Protein AF-A0A955BQ05-F1 (afdb_monomer)

Radius of gyration: 22.25 Å; Cα contacts (8 Å, |Δi|>4): 96; chains: 1; bounding box: 44×28×65 Å

Structure (mmCIF, N/CA/C/O backbone):
data_AF-A0A955BQ05-F1
#
_entry.id   AF-A0A955BQ05-F1
#
loop_
_atom_site.group_PDB
_atom_site.id
_atom_site.type_symbol
_atom_site.label_atom_id
_atom_site.label_alt_id
_atom_site.label_comp_id
_atom_site.label_asym_id
_atom_site.label_entity_id
_atom_site.label_seq_id
_atom_site.pdbx_PDB_ins_code
_atom_site.Cartn_x
_atom_site.Cartn_y
_atom_site.Cartn_z
_atom_sit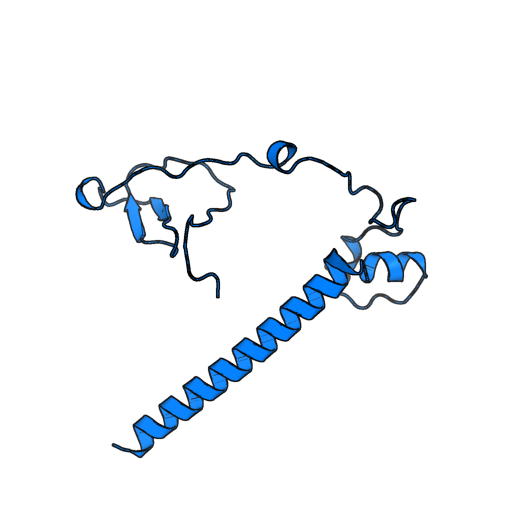e.occupancy
_atom_site.B_iso_or_equiv
_atom_site.auth_seq_id
_atom_site.auth_comp_id
_atom_site.auth_asym_id
_atom_site.auth_atom_id
_atom_site.pdbx_PDB_model_num
ATOM 1 N N . MET A 1 1 ? 16.330 -5.902 41.398 1.00 57.62 1 MET A N 1
ATOM 2 C CA . MET A 1 1 ? 15.269 -5.180 40.656 1.00 57.62 1 MET A CA 1
ATOM 3 C C . MET A 1 1 ? 15.809 -4.398 39.451 1.00 57.62 1 MET A C 1
ATOM 5 O O . MET A 1 1 ? 15.081 -4.245 38.486 1.00 57.62 1 MET A O 1
ATOM 9 N N . THR A 1 2 ? 17.082 -3.979 39.447 1.00 71.00 2 THR A N 1
ATOM 10 C CA . THR A 1 2 ? 17.752 -3.256 38.342 1.00 71.00 2 THR A CA 1
ATOM 11 C C . THR A 1 2 ? 17.999 -4.090 37.077 1.00 71.00 2 THR A C 1
ATOM 13 O O . THR A 1 2 ? 17.751 -3.598 35.986 1.00 71.00 2 THR A O 1
ATOM 16 N N . ALA A 1 3 ? 18.393 -5.363 37.206 1.00 74.19 3 ALA A N 1
ATOM 17 C CA . ALA A 1 3 ? 18.649 -6.245 36.054 1.00 74.19 3 ALA A CA 1
ATOM 18 C C . ALA A 1 3 ? 17.390 -6.593 35.228 1.00 74.19 3 ALA A C 1
ATOM 20 O O . ALA A 1 3 ? 17.478 -6.879 34.038 1.00 74.19 3 ALA A O 1
ATOM 21 N N . LEU A 1 4 ? 16.210 -6.569 35.861 1.00 76.12 4 LEU A N 1
ATOM 22 C CA . LEU A 1 4 ? 14.940 -6.807 35.170 1.00 76.12 4 LEU A CA 1
ATOM 23 C C . LEU A 1 4 ? 14.539 -5.597 34.315 1.00 76.12 4 LEU A C 1
ATOM 25 O O . LEU A 1 4 ? 14.038 -5.772 33.212 1.00 76.12 4 LEU A O 1
ATOM 29 N N . LEU A 1 5 ? 14.776 -4.383 34.819 1.00 79.50 5 LEU A N 1
ATOM 30 C CA . LEU A 1 5 ? 14.478 -3.145 34.098 1.00 79.50 5 LEU A CA 1
ATOM 31 C C . LEU A 1 5 ? 15.441 -2.945 32.919 1.00 79.50 5 LEU A C 1
ATOM 33 O O . LEU A 1 5 ? 14.978 -2.673 31.819 1.00 79.50 5 LEU A O 1
ATOM 37 N N . SER A 1 6 ? 16.741 -3.211 33.102 1.00 86.56 6 SER A N 1
ATOM 38 C CA . SER A 1 6 ? 17.715 -3.112 32.003 1.00 86.56 6 SER A CA 1
ATOM 39 C C . SER A 1 6 ? 17.416 -4.087 30.860 1.00 86.56 6 SER A C 1
ATOM 41 O O . SER A 1 6 ? 17.473 -3.707 29.698 1.00 86.56 6 SER A O 1
ATOM 43 N N . GLY A 1 7 ? 17.015 -5.327 31.173 1.00 90.81 7 GLY A N 1
ATOM 44 C CA . GLY A 1 7 ? 16.643 -6.301 30.142 1.00 90.81 7 GLY A CA 1
ATOM 45 C C . GLY A 1 7 ? 15.379 -5.924 29.354 1.00 90.81 7 GLY A C 1
ATOM 46 O O . GLY A 1 7 ? 15.221 -6.343 28.206 1.00 90.81 7 GLY A O 1
ATOM 47 N N . LEU A 1 8 ? 14.473 -5.133 29.940 1.00 93.44 8 LEU A N 1
ATOM 48 C CA . LEU A 1 8 ? 13.311 -4.596 29.226 1.00 93.44 8 LEU A CA 1
ATOM 49 C C . LEU A 1 8 ? 13.707 -3.442 28.301 1.00 93.44 8 LEU A C 1
ATOM 51 O O . LEU A 1 8 ? 13.245 -3.418 27.160 1.00 93.44 8 LEU A O 1
ATOM 55 N N . ASP A 1 9 ? 14.585 -2.545 28.752 1.00 92.00 9 ASP A N 1
ATOM 56 C CA . ASP A 1 9 ? 15.102 -1.442 27.935 1.00 92.00 9 ASP A CA 1
ATOM 57 C C . ASP A 1 9 ? 15.862 -1.960 26.703 1.00 92.00 9 ASP A C 1
ATOM 59 O O . ASP A 1 9 ? 15.600 -1.514 25.584 1.00 92.00 9 ASP A O 1
ATOM 63 N N . ASP A 1 10 ? 16.702 -2.988 26.874 1.00 92.75 10 ASP A N 1
ATOM 64 C CA . ASP A 1 10 ? 17.417 -3.644 25.771 1.00 92.75 10 ASP A CA 1
ATOM 65 C C . ASP A 1 10 ? 16.451 -4.215 24.721 1.00 92.75 10 ASP A C 1
ATOM 67 O O . ASP A 1 10 ? 16.668 -4.096 23.511 1.00 92.75 10 ASP A O 1
ATOM 71 N N . LYS A 1 11 ? 15.342 -4.817 25.167 1.00 94.31 11 LYS A N 1
ATOM 72 C CA . LYS A 1 11 ? 14.323 -5.372 24.268 1.00 94.31 11 LYS A CA 1
ATOM 73 C C . LYS A 1 11 ? 13.520 -4.282 23.557 1.00 94.31 11 LYS A C 1
ATOM 75 O O . LYS A 1 11 ? 13.154 -4.469 22.396 1.00 94.31 11 LYS A O 1
ATOM 80 N N . ILE A 1 12 ? 13.237 -3.161 24.221 1.00 94.81 12 ILE A N 1
ATOM 81 C CA . ILE A 1 12 ? 12.585 -2.001 23.595 1.00 94.81 12 ILE A CA 1
ATOM 82 C C . ILE A 1 12 ? 13.471 -1.455 22.478 1.00 94.81 12 ILE A C 1
ATOM 84 O O . ILE A 1 12 ? 12.989 -1.247 21.365 1.00 94.81 12 ILE A O 1
ATOM 88 N N . GLU A 1 13 ? 14.758 -1.273 22.754 1.00 95.50 13 GLU A N 1
ATOM 89 C CA . GLU A 1 13 ? 15.725 -0.775 21.781 1.00 95.50 13 GLU A CA 1
ATOM 90 C C . GLU A 1 13 ? 15.888 -1.738 20.597 1.00 95.50 13 GLU A C 1
ATOM 92 O O . GLU A 1 13 ? 15.841 -1.322 19.439 1.00 95.50 13 GLU A O 1
ATOM 97 N N . LEU A 1 14 ? 15.978 -3.045 20.864 1.00 95.38 14 LEU A N 1
ATOM 98 C CA . LEU A 1 14 ? 16.016 -4.062 19.813 1.00 95.38 14 LEU A CA 1
ATOM 99 C C . LEU A 1 14 ? 14.770 -4.009 18.917 1.00 95.38 14 LEU A C 1
ATOM 101 O O . LEU A 1 14 ? 14.886 -4.047 17.692 1.00 95.38 14 LEU A O 1
ATOM 105 N N . ASN A 1 15 ? 13.582 -3.889 19.513 1.00 95.81 15 ASN A N 1
ATOM 106 C CA . ASN A 1 15 ? 12.333 -3.791 18.760 1.00 95.81 15 ASN A CA 1
ATOM 107 C C . ASN A 1 15 ? 12.258 -2.508 17.923 1.00 95.81 15 ASN A C 1
ATOM 109 O O . ASN A 1 15 ? 11.744 -2.547 16.808 1.00 95.81 15 ASN A O 1
ATOM 113 N N . ARG A 1 16 ? 12.786 -1.383 18.420 1.00 95.44 16 ARG A N 1
ATOM 114 C CA . ARG A 1 16 ? 12.860 -0.131 17.650 1.00 95.44 16 ARG A CA 1
ATOM 115 C C . ARG A 1 16 ? 13.742 -0.285 16.416 1.00 95.44 16 ARG A C 1
ATOM 117 O O . ARG A 1 16 ? 13.274 -0.009 15.318 1.00 95.44 16 ARG A O 1
ATOM 124 N N . ARG A 1 17 ? 14.947 -0.840 16.566 1.00 96.12 17 ARG A N 1
ATOM 125 C CA . ARG A 1 17 ? 15.857 -1.112 15.434 1.00 96.12 17 ARG A CA 1
ATOM 126 C C . ARG A 1 17 ? 15.256 -2.070 14.412 1.00 96.12 17 ARG A C 1
ATOM 128 O O . ARG A 1 17 ? 15.420 -1.891 13.206 1.00 96.12 17 ARG A O 1
ATOM 135 N N . MET A 1 18 ? 14.552 -3.095 14.890 1.00 96.00 18 MET A N 1
ATOM 136 C CA . MET A 1 18 ? 13.831 -4.017 14.017 1.00 96.00 18 MET A CA 1
ATOM 137 C C . MET A 1 18 ? 12.746 -3.281 13.223 1.00 96.00 18 MET A C 1
ATOM 139 O O . MET A 1 18 ? 12.676 -3.450 12.008 1.00 96.00 18 MET A O 1
ATOM 143 N N . ASN A 1 19 ? 11.953 -2.426 13.873 1.00 96.00 19 ASN A N 1
ATOM 144 C CA . ASN A 1 19 ? 10.936 -1.621 13.196 1.00 96.00 19 ASN A CA 1
ATOM 145 C C . ASN A 1 19 ? 11.549 -0.670 12.158 1.00 96.00 19 ASN A C 1
ATOM 147 O O . ASN A 1 19 ? 11.063 -0.628 11.032 1.00 96.00 19 ASN A O 1
AT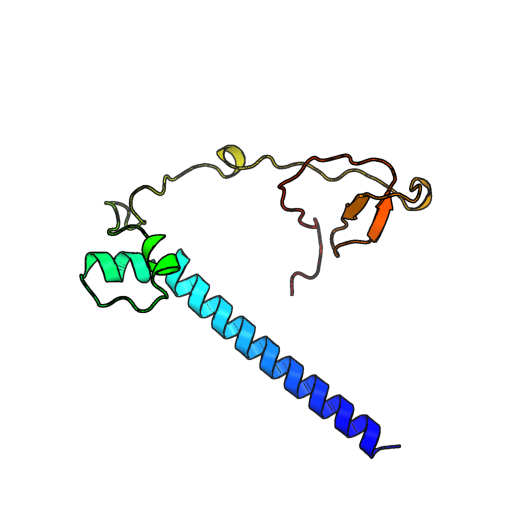OM 151 N N . GLU A 1 20 ? 12.642 0.022 12.486 1.00 96.88 20 GLU A N 1
ATOM 152 C CA . GLU A 1 20 ? 13.363 0.898 11.547 1.00 96.88 20 GLU A CA 1
ATOM 153 C C . GLU A 1 20 ? 13.852 0.131 10.312 1.00 96.88 20 GLU A C 1
ATOM 155 O O . GLU A 1 20 ? 13.707 0.592 9.177 1.00 96.88 20 GLU A O 1
ATOM 160 N N . THR A 1 21 ? 14.385 -1.074 10.522 1.00 97.06 21 THR A N 1
ATOM 161 C CA . THR A 1 21 ? 14.852 -1.944 9.435 1.00 97.06 21 THR A CA 1
ATOM 162 C C . THR A 1 21 ? 13.690 -2.381 8.544 1.00 97.06 21 THR A C 1
ATOM 164 O O . THR A 1 21 ? 13.781 -2.289 7.320 1.00 97.06 21 THR A O 1
ATOM 167 N N . LEU A 1 22 ? 12.574 -2.812 9.138 1.00 97.56 22 LEU A N 1
ATOM 168 C CA . LEU A 1 22 ? 11.377 -3.220 8.398 1.00 97.56 22 LEU A CA 1
ATOM 169 C C . LEU A 1 22 ? 10.785 -2.061 7.595 1.00 97.56 22 LEU A C 1
ATOM 171 O O . LEU A 1 22 ? 10.397 -2.238 6.441 1.00 97.56 22 LEU A O 1
ATOM 175 N N . GLU A 1 23 ? 10.755 -0.866 8.173 1.00 97.06 23 GLU A N 1
ATOM 176 C CA . GLU A 1 23 ? 10.261 0.330 7.505 1.00 97.06 23 GLU A CA 1
ATOM 177 C C . GLU A 1 23 ? 11.177 0.742 6.339 1.00 97.06 23 GLU A C 1
ATOM 179 O O . GLU A 1 23 ? 10.702 1.099 5.259 1.00 97.06 23 GLU A O 1
ATOM 184 N N . ALA A 1 24 ? 12.500 0.635 6.509 1.00 97.44 24 ALA A N 1
ATOM 185 C CA . ALA A 1 24 ? 13.463 0.853 5.431 1.00 97.44 24 ALA A CA 1
ATOM 186 C C . ALA A 1 24 ? 13.282 -0.153 4.282 1.00 97.44 24 ALA A C 1
ATOM 188 O O . ALA A 1 24 ? 13.263 0.247 3.116 1.00 97.44 24 ALA A O 1
ATOM 189 N N . MET A 1 25 ? 13.081 -1.436 4.596 1.00 97.69 25 MET A N 1
ATOM 190 C CA . MET A 1 25 ? 12.795 -2.470 3.597 1.00 97.69 25 MET A CA 1
ATOM 191 C C . MET A 1 25 ? 11.479 -2.199 2.859 1.00 97.69 25 MET A C 1
ATOM 193 O O . MET A 1 25 ? 11.445 -2.259 1.631 1.00 97.69 25 MET A O 1
ATOM 197 N N . ALA A 1 26 ? 10.409 -1.850 3.580 1.00 96.69 26 ALA A N 1
ATOM 198 C CA . ALA A 1 26 ? 9.113 -1.531 2.987 1.00 96.69 26 ALA A CA 1
ATOM 199 C C . ALA A 1 26 ? 9.198 -0.324 2.040 1.00 96.69 26 ALA A C 1
ATOM 201 O O . ALA A 1 26 ? 8.679 -0.379 0.925 1.00 96.69 26 ALA A O 1
ATOM 202 N N . ARG A 1 27 ? 9.913 0.737 2.440 1.00 97.50 27 ARG A N 1
ATOM 203 C CA . ARG A 1 27 ? 10.178 1.903 1.583 1.00 97.50 27 ARG A CA 1
ATOM 204 C C . ARG A 1 27 ? 10.947 1.534 0.320 1.00 97.50 27 ARG A C 1
ATOM 206 O O . ARG A 1 27 ? 10.581 1.996 -0.757 1.00 97.50 27 ARG A O 1
ATOM 213 N N . ALA A 1 28 ? 11.989 0.711 0.440 1.00 97.81 28 ALA A N 1
ATOM 214 C CA . ALA A 1 28 ? 12.784 0.276 -0.705 1.00 97.81 28 ALA A CA 1
ATOM 215 C C . ALA A 1 28 ? 11.942 -0.531 -1.704 1.00 97.81 28 ALA A C 1
ATOM 217 O O . ALA A 1 28 ? 11.982 -0.249 -2.898 1.00 97.81 28 ALA A O 1
ATOM 218 N N . ILE A 1 29 ? 11.126 -1.468 -1.210 1.00 97.06 29 ILE A N 1
ATOM 219 C CA . ILE A 1 29 ? 10.203 -2.259 -2.036 1.00 97.06 29 ILE A CA 1
ATOM 220 C C . ILE A 1 29 ? 9.175 -1.352 -2.719 1.00 97.06 29 ILE A C 1
ATOM 222 O O . ILE A 1 29 ? 8.970 -1.459 -3.924 1.00 97.06 29 ILE A O 1
ATOM 226 N N . PHE A 1 30 ? 8.550 -0.434 -1.976 1.00 96.81 30 PHE A N 1
ATOM 227 C CA . PHE A 1 30 ? 7.563 0.485 -2.542 1.00 96.81 30 PHE A CA 1
ATOM 228 C C . PHE A 1 30 ? 8.168 1.358 -3.643 1.00 96.81 30 PHE A C 1
ATOM 230 O O . PHE A 1 30 ? 7.569 1.512 -4.707 1.00 96.81 30 PHE A O 1
ATOM 237 N N . LYS A 1 31 ? 9.368 1.897 -3.403 1.00 97.69 31 LYS A N 1
ATOM 238 C CA . LYS A 1 31 ? 10.084 2.703 -4.389 1.00 97.69 31 LYS A CA 1
ATOM 239 C C . LYS A 1 31 ? 10.387 1.886 -5.645 1.00 97.69 31 LYS A C 1
ATOM 241 O O . LYS A 1 31 ? 10.038 2.331 -6.733 1.00 97.69 31 LYS A O 1
ATOM 246 N N . ASP A 1 32 ? 10.957 0.690 -5.498 1.00 97.88 32 ASP A N 1
ATOM 247 C CA . ASP A 1 32 ? 11.263 -0.182 -6.636 1.00 97.88 32 ASP A CA 1
ATOM 248 C C . ASP A 1 32 ? 9.998 -0.511 -7.443 1.00 97.88 32 ASP A C 1
ATOM 250 O O . ASP A 1 32 ? 9.992 -0.403 -8.663 1.00 97.88 32 ASP A O 1
ATOM 254 N N . TRP A 1 33 ? 8.892 -0.859 -6.783 1.00 96.88 33 TRP A N 1
ATOM 255 C CA . TRP A 1 33 ? 7.715 -1.388 -7.478 1.00 96.88 33 TRP A CA 1
ATOM 256 C C . TRP A 1 33 ? 6.801 -0.311 -8.057 1.00 96.88 33 TRP A C 1
ATOM 258 O O . TRP A 1 33 ? 6.263 -0.501 -9.146 1.00 96.88 33 TRP A O 1
ATOM 268 N N . PHE A 1 34 ? 6.608 0.799 -7.343 1.00 95.50 34 PHE A N 1
ATOM 269 C CA . PHE A 1 34 ? 5.549 1.770 -7.642 1.00 95.50 34 PHE A CA 1
ATOM 270 C C . PHE A 1 34 ? 6.055 3.167 -8.004 1.00 95.50 34 PHE A C 1
ATOM 272 O O . PHE A 1 34 ? 5.255 3.990 -8.442 1.00 95.50 34 PHE A O 1
ATOM 279 N N . VAL A 1 35 ? 7.350 3.445 -7.824 1.00 95.06 35 VAL A N 1
ATOM 280 C CA . VAL A 1 35 ? 7.965 4.724 -8.219 1.00 95.06 35 VAL A CA 1
ATOM 281 C C . VAL A 1 35 ? 8.908 4.520 -9.397 1.00 95.06 35 VAL A C 1
ATOM 283 O O . VAL A 1 35 ? 8.800 5.216 -10.399 1.00 95.06 35 VAL A O 1
ATOM 286 N N . ASP A 1 36 ? 9.806 3.541 -9.295 1.00 96.69 36 ASP A N 1
ATOM 287 C CA . ASP A 1 36 ? 10.819 3.275 -10.319 1.00 96.69 36 ASP A CA 1
ATOM 288 C C . ASP A 1 36 ? 10.338 2.264 -11.380 1.00 96.69 36 ASP A C 1
ATOM 290 O O . ASP A 1 36 ? 10.963 2.123 -12.436 1.00 96.69 36 ASP A O 1
ATOM 294 N N . PHE A 1 37 ? 9.238 1.553 -11.096 1.00 97.12 37 PHE A N 1
ATOM 295 C CA . PHE A 1 37 ? 8.688 0.455 -11.903 1.00 97.12 37 PHE A CA 1
ATOM 296 C C . PHE A 1 37 ? 9.725 -0.634 -12.240 1.00 97.12 37 PHE A C 1
ATOM 298 O O . PHE A 1 37 ? 9.734 -1.198 -13.338 1.00 97.12 37 PHE A O 1
ATOM 305 N N . GLY A 1 38 ? 10.601 -0.945 -11.283 1.00 97.50 38 GLY A N 1
ATOM 306 C CA . GLY A 1 38 ? 11.724 -1.874 -11.390 1.00 97.50 38 GLY A CA 1
ATOM 307 C C . GLY A 1 38 ? 11.376 -3.222 -12.027 1.00 97.50 38 GLY A C 1
ATOM 308 O O . GLY A 1 38 ? 12.058 -3.602 -12.987 1.00 97.50 38 GLY A O 1
ATOM 309 N N . PRO A 1 39 ? 10.307 -3.925 -11.594 1.00 98.00 39 PRO A N 1
ATOM 310 C CA . PRO A 1 39 ? 9.943 -5.215 -12.178 1.00 98.00 39 PRO A CA 1
ATOM 311 C C . PRO A 1 39 ? 9.536 -5.100 -13.652 1.00 98.00 39 PRO A C 1
ATOM 313 O O . PRO A 1 39 ? 9.983 -5.892 -14.480 1.00 98.00 39 PRO A O 1
ATOM 316 N N . THR A 1 40 ? 8.746 -4.081 -13.998 1.00 98.00 40 THR A N 1
ATOM 317 C CA . THR A 1 40 ? 8.301 -3.820 -15.375 1.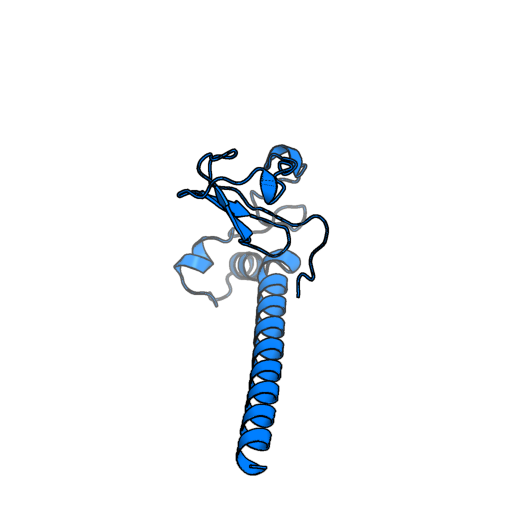00 98.00 40 THR A CA 1
ATOM 318 C C . THR A 1 40 ? 9.479 -3.467 -16.284 1.00 98.00 40 THR A C 1
ATOM 320 O O . THR A 1 40 ? 9.601 -4.015 -17.378 1.00 98.00 40 THR A O 1
ATOM 323 N N . ARG A 1 41 ? 10.406 -2.613 -15.825 1.00 97.31 41 ARG A N 1
ATOM 324 C CA . ARG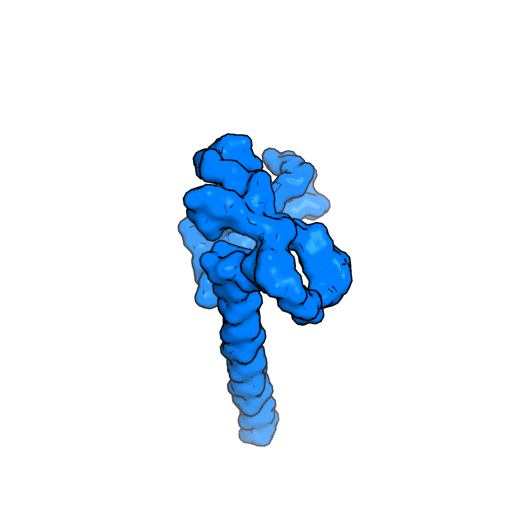 A 1 41 ? 11.631 -2.290 -16.580 1.00 97.31 41 ARG A CA 1
ATOM 325 C C . ARG A 1 41 ? 12.531 -3.504 -16.757 1.00 97.31 41 ARG A C 1
ATOM 327 O O . ARG A 1 41 ? 13.051 -3.730 -17.842 1.00 97.31 41 ARG A O 1
ATOM 334 N N . ALA A 1 42 ? 12.683 -4.315 -15.713 1.00 97.75 42 ALA A N 1
ATOM 335 C CA . ALA A 1 42 ? 13.465 -5.541 -15.785 1.00 97.75 42 ALA A CA 1
ATOM 336 C C . ALA A 1 42 ? 12.909 -6.509 -16.837 1.00 97.75 42 ALA A C 1
ATOM 338 O O . ALA A 1 42 ? 13.684 -7.073 -17.607 1.00 97.75 42 ALA A O 1
ATOM 339 N N . LYS A 1 43 ? 11.582 -6.650 -16.922 1.00 97.44 43 LYS A N 1
ATOM 340 C CA 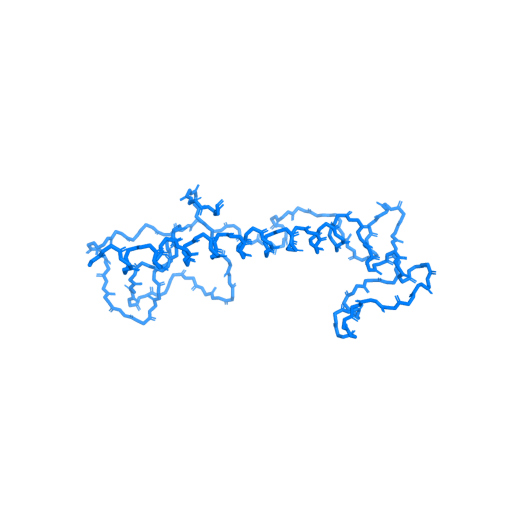. LYS A 1 43 ? 10.923 -7.424 -17.981 1.00 97.44 43 LYS A CA 1
ATOM 341 C C . LYS A 1 43 ? 11.172 -6.834 -19.370 1.00 97.44 43 LYS A C 1
ATOM 343 O O . LYS A 1 43 ? 11.596 -7.571 -20.258 1.00 97.44 43 LYS A O 1
ATOM 348 N N . ALA A 1 44 ? 11.001 -5.522 -19.534 1.00 97.00 44 ALA A N 1
ATOM 349 C CA . ALA A 1 44 ? 11.223 -4.833 -20.808 1.00 97.00 44 ALA A CA 1
ATOM 350 C C . ALA A 1 44 ? 12.663 -5.007 -21.330 1.00 97.00 44 ALA A C 1
ATOM 352 O O . ALA A 1 44 ? 12.891 -5.179 -22.525 1.00 97.00 44 ALA A O 1
ATOM 353 N N . GLU A 1 45 ? 13.635 -5.023 -20.418 1.00 97.00 45 GLU A N 1
ATOM 354 C CA . GLU A 1 45 ? 15.064 -5.205 -20.694 1.00 97.00 45 GLU A CA 1
ATOM 355 C C . GLU A 1 45 ? 15.487 -6.683 -20.779 1.00 97.00 45 GLU A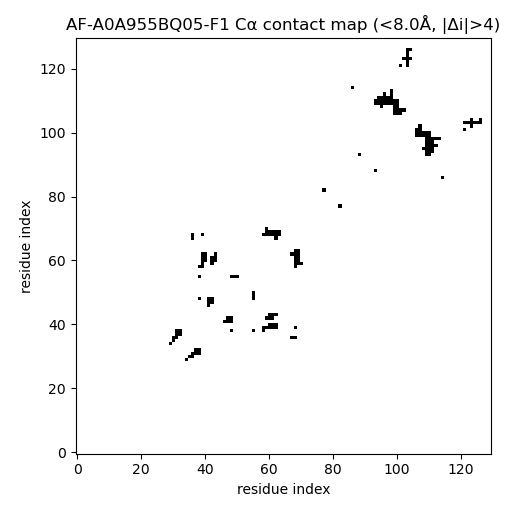 C 1
ATOM 357 O O . GLU A 1 45 ? 16.672 -6.978 -20.927 1.00 97.00 45 GLU A O 1
ATOM 362 N N . SER A 1 46 ? 14.545 -7.629 -20.667 1.00 96.56 46 SER A N 1
ATOM 363 C CA . SER A 1 46 ? 14.819 -9.074 -20.624 1.00 96.56 46 SER A CA 1
ATOM 364 C C . SER A 1 46 ? 15.811 -9.488 -19.522 1.00 96.56 46 SER A C 1
ATOM 366 O O . SER A 1 46 ? 16.573 -10.447 -19.674 1.00 96.56 46 SER A O 1
ATOM 368 N N . ARG A 1 47 ? 15.811 -8.775 -18.389 1.00 97.19 47 ARG A N 1
ATOM 369 C CA . ARG A 1 47 ? 16.596 -9.126 -17.199 1.00 97.19 47 ARG A CA 1
ATOM 370 C C . ARG A 1 47 ? 15.995 -10.338 -16.473 1.00 97.19 47 ARG A C 1
ATOM 372 O O . ARG A 1 47 ? 14.786 -10.567 -16.541 1.00 97.19 47 ARG A O 1
ATOM 379 N N . PRO A 1 48 ? 16.817 -11.115 -15.741 1.00 95.62 48 PRO A N 1
ATOM 380 C CA . PRO A 1 48 ? 16.319 -12.241 -14.961 1.00 95.62 48 PRO A CA 1
ATOM 381 C C . PRO A 1 48 ? 15.349 -11.779 -13.856 1.00 95.62 48 PRO A C 1
ATOM 383 O O . PRO A 1 48 ? 15.567 -10.724 -13.251 1.00 95.62 48 PRO A O 1
ATOM 386 N N . PRO A 1 49 ? 14.301 -12.570 -13.556 1.00 96.56 49 PRO A N 1
ATOM 387 C CA . PRO A 1 49 ? 13.368 -12.262 -12.481 1.00 96.56 49 PRO A CA 1
ATOM 388 C C . PRO A 1 49 ? 14.078 -12.264 -11.125 1.00 96.56 49 PRO A C 1
ATOM 390 O O . PRO A 1 49 ? 14.855 -13.167 -10.820 1.00 96.56 49 PRO A O 1
ATOM 393 N N . TYR A 1 50 ? 13.763 -11.274 -10.292 1.00 96.69 50 TYR A N 1
ATOM 394 C CA . TYR A 1 50 ? 14.289 -11.147 -8.926 1.00 96.69 50 TYR A CA 1
ATOM 395 C C . TYR A 1 50 ? 13.200 -11.255 -7.846 1.00 96.69 50 TYR A C 1
ATOM 397 O O . TYR A 1 50 ? 13.479 -11.104 -6.658 1.00 96.69 50 TYR A O 1
ATOM 405 N N . LEU A 1 51 ? 11.956 -11.526 -8.252 1.00 96.62 51 LEU A N 1
ATOM 406 C CA . LEU A 1 51 ? 10.804 -11.722 -7.373 1.00 96.62 51 LEU A CA 1
ATOM 407 C C . LEU A 1 51 ? 10.303 -13.164 -7.462 1.00 96.62 51 LEU A C 1
ATOM 409 O O . LEU A 1 51 ? 10.551 -13.868 -8.442 1.00 96.62 51 LEU A O 1
ATOM 413 N N . ALA A 1 52 ? 9.546 -13.594 -6.449 1.00 96.94 52 ALA A N 1
ATOM 414 C CA . ALA A 1 52 ? 8.852 -14.875 -6.497 1.00 96.94 52 ALA A CA 1
ATOM 415 C C . ALA A 1 52 ? 7.952 -14.950 -7.752 1.00 96.94 52 ALA A C 1
ATOM 417 O O . ALA A 1 52 ? 7.304 -13.949 -8.074 1.00 96.94 52 ALA A O 1
ATOM 418 N N . PRO A 1 53 ? 7.843 -16.110 -8.433 1.00 96.62 53 PRO A N 1
ATOM 419 C CA . PRO A 1 53 ? 7.165 -16.204 -9.730 1.00 96.62 53 PRO A CA 1
ATOM 420 C C . PRO A 1 53 ? 5.744 -15.626 -9.756 1.00 96.62 53 PRO A C 1
ATOM 422 O O . PRO A 1 53 ? 5.391 -14.920 -10.693 1.00 96.62 53 PRO A O 1
ATOM 425 N N . HIS A 1 54 ? 4.958 -15.868 -8.702 1.00 97.00 54 HIS A N 1
ATOM 426 C CA . HIS A 1 54 ? 3.573 -15.397 -8.596 1.00 97.00 54 HIS A CA 1
ATOM 427 C C . HIS A 1 54 ? 3.440 -13.879 -8.398 1.00 97.00 54 HIS A C 1
ATOM 429 O O . HIS A 1 54 ? 2.391 -13.324 -8.701 1.00 97.00 54 HIS A O 1
ATOM 435 N N . ILE A 1 55 ? 4.477 -13.211 -7.882 1.00 96.44 55 ILE A N 1
ATOM 436 C CA . ILE A 1 55 ? 4.528 -11.747 -7.772 1.00 96.44 55 ILE A CA 1
ATOM 437 C C . ILE A 1 55 ? 5.071 -11.158 -9.070 1.00 96.44 55 ILE A C 1
ATOM 439 O O . ILE A 1 55 ? 4.510 -10.206 -9.600 1.00 96.44 55 ILE A O 1
ATOM 443 N N . TRP A 1 56 ? 6.124 -11.762 -9.623 1.00 97.00 56 TRP A N 1
ATOM 444 C CA . TRP A 1 56 ? 6.698 -11.366 -10.907 1.00 97.00 56 TRP A CA 1
ATOM 445 C C . TRP A 1 56 ? 5.657 -11.354 -12.034 1.00 97.00 56 TRP A C 1
ATOM 447 O O . TRP A 1 56 ? 5.650 -10.449 -12.866 1.00 97.00 56 TRP A O 1
ATOM 457 N N . SER A 1 57 ? 4.738 -12.325 -12.040 1.00 96.31 57 SER A N 1
ATOM 458 C CA . SER A 1 57 ? 3.652 -12.412 -13.020 1.00 96.31 57 SER A CA 1
ATOM 459 C C . SER A 1 57 ? 2.607 -11.296 -12.921 1.00 96.31 57 SER A C 1
ATOM 461 O O . SER A 1 57 ? 1.829 -11.148 -13.855 1.00 96.31 57 SER A O 1
ATOM 463 N N . LEU A 1 58 ? 2.560 -10.529 -11.824 1.00 95.88 58 LEU A N 1
ATOM 464 C CA . LEU A 1 58 ? 1.591 -9.437 -11.647 1.00 95.88 58 LEU A CA 1
ATOM 465 C C . LEU A 1 58 ? 1.990 -8.157 -12.389 1.00 95.88 58 LEU A C 1
ATOM 467 O O . LEU A 1 58 ? 1.133 -7.319 -12.659 1.00 95.88 58 LEU A O 1
ATOM 471 N N . PHE A 1 59 ? 3.278 -7.982 -12.689 1.00 96.50 59 PHE A N 1
ATOM 472 C CA . PHE A 1 59 ? 3.779 -6.767 -13.326 1.00 96.50 59 PHE A CA 1
ATOM 473 C C . PHE A 1 59 ? 3.663 -6.854 -14.853 1.00 96.50 59 PHE A C 1
ATOM 475 O O . PHE A 1 59 ? 3.952 -7.919 -15.405 1.00 96.50 59 PHE A O 1
ATOM 482 N N . PRO A 1 60 ? 3.296 -5.763 -15.549 1.00 97.12 60 PRO A N 1
ATOM 483 C CA . PRO A 1 60 ? 3.340 -5.703 -17.010 1.00 97.12 60 PRO A CA 1
ATOM 484 C C . PRO A 1 60 ? 4.742 -5.967 -17.575 1.00 97.12 60 PRO A C 1
ATOM 486 O O . PRO A 1 60 ? 5.745 -5.822 -16.875 1.00 97.12 60 PRO A O 1
ATOM 489 N N . ASP A 1 61 ? 4.822 -6.342 -18.852 1.00 97.19 61 ASP A N 1
ATOM 490 C CA . ASP A 1 61 ? 6.097 -6.677 -19.505 1.00 97.19 61 ASP A CA 1
ATOM 491 C C . ASP A 1 61 ? 6.834 -5.462 -20.082 1.00 97.19 61 ASP A C 1
ATOM 493 O O . ASP A 1 61 ? 8.005 -5.566 -20.446 1.00 97.19 61 ASP A O 1
ATOM 497 N N . ARG A 1 62 ? 6.164 -4.310 -20.174 1.00 96.81 62 ARG A N 1
ATOM 498 C CA . ARG A 1 62 ? 6.712 -3.073 -20.735 1.00 96.81 62 ARG A CA 1
ATOM 499 C C . ARG A 1 62 ? 6.073 -1.832 -20.120 1.00 96.81 62 ARG A C 1
ATOM 501 O O . ARG A 1 62 ? 5.010 -1.903 -19.496 1.00 96.81 62 ARG A O 1
ATOM 508 N N . LEU A 1 63 ? 6.748 -0.705 -20.311 1.00 95.62 63 LEU A N 1
ATOM 509 C CA . LEU A 1 63 ? 6.183 0.621 -20.089 1.00 95.62 63 LEU A CA 1
ATOM 510 C C . LEU A 1 63 ? 5.548 1.128 -21.389 1.00 95.62 63 LEU A C 1
ATOM 512 O O . LEU A 1 63 ? 5.918 0.673 -22.474 1.00 95.62 63 LEU A O 1
ATOM 516 N N . ASP A 1 64 ? 4.590 2.036 -21.266 1.00 94.94 64 ASP A N 1
ATOM 517 C CA . ASP A 1 64 ? 3.994 2.750 -22.391 1.00 94.94 64 ASP A CA 1
ATOM 518 C C . ASP A 1 64 ? 4.754 4.049 -22.724 1.00 94.94 64 ASP A C 1
ATOM 520 O O . ASP A 1 64 ? 5.808 4.343 -22.154 1.00 94.94 64 ASP A O 1
ATOM 524 N N . ASP A 1 65 ? 4.216 4.828 -23.666 1.00 93.19 65 ASP A N 1
ATOM 525 C CA . ASP A 1 65 ? 4.821 6.077 -24.146 1.00 93.19 65 ASP A CA 1
ATOM 526 C C . ASP A 1 65 ? 4.900 7.180 -23.067 1.00 93.19 65 ASP A C 1
ATOM 528 O O . ASP A 1 65 ? 5.614 8.168 -23.243 1.00 93.19 65 ASP A O 1
ATOM 532 N N . GLU A 1 66 ? 4.191 7.019 -21.943 1.00 92.62 66 GLU A N 1
ATOM 533 C CA . GLU A 1 66 ? 4.201 7.927 -20.789 1.00 92.62 66 GLU A CA 1
ATOM 534 C C . GLU A 1 66 ? 5.105 7.414 -19.649 1.00 92.62 66 GLU A C 1
ATOM 536 O O . GLU A 1 66 ? 5.060 7.945 -18.539 1.00 92.62 66 GLU A O 1
ATOM 541 N N . ASP A 1 67 ? 5.937 6.398 -19.913 1.00 91.69 67 ASP A N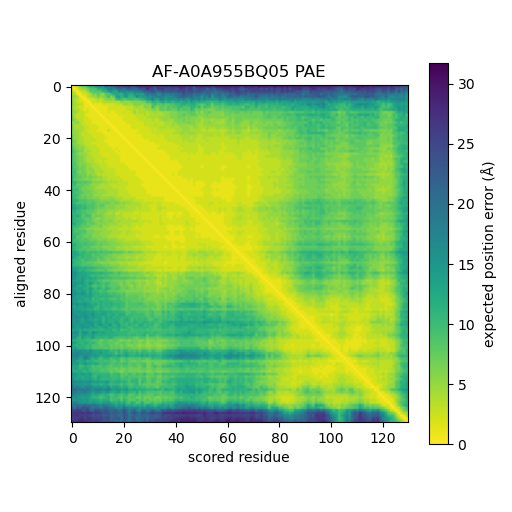 1
ATOM 542 C CA . ASP A 1 67 ? 6.885 5.794 -18.963 1.00 91.69 67 ASP A CA 1
ATOM 543 C C . ASP A 1 67 ? 6.209 5.158 -17.727 1.00 91.69 67 ASP A C 1
ATOM 545 O O . ASP A 1 67 ? 6.827 4.988 -16.673 1.00 91.69 67 ASP A O 1
ATOM 549 N N . LYS A 1 68 ? 4.937 4.751 -17.857 1.00 93.25 68 LYS A N 1
ATOM 550 C CA . LYS A 1 68 ? 4.197 3.985 -16.839 1.00 93.25 68 LYS A CA 1
ATOM 551 C C . LYS A 1 68 ? 3.924 2.553 -17.306 1.00 93.25 68 LYS A C 1
ATOM 553 O O . LYS A 1 68 ? 3.979 2.277 -18.503 1.00 93.25 68 LYS A O 1
ATOM 558 N N . PRO A 1 69 ? 3.649 1.604 -16.392 1.00 96.12 69 PRO A N 1
ATOM 559 C CA . PRO A 1 69 ? 3.351 0.229 -16.779 1.00 96.12 69 PRO A CA 1
ATOM 560 C C . PRO A 1 69 ? 2.170 0.146 -17.749 1.00 96.12 69 PRO A C 1
ATOM 562 O O . PRO A 1 69 ? 1.130 0.772 -17.536 1.00 96.12 69 PRO A O 1
ATOM 565 N N . GLU A 1 70 ? 2.326 -0.648 -18.808 1.00 95.75 70 GLU A N 1
ATOM 566 C CA . GLU A 1 70 ? 1.284 -0.816 -19.819 1.00 95.75 70 GLU A CA 1
ATOM 567 C C . GLU A 1 70 ? -0.043 -1.261 -19.177 1.00 95.75 70 GLU A C 1
ATOM 569 O O . GLU A 1 70 ? -0.085 -2.132 -18.304 1.00 95.75 70 GLU A O 1
ATOM 574 N N . GLY A 1 71 ? -1.142 -0.630 -19.598 1.00 92.69 71 GLY A N 1
ATOM 575 C CA . GLY A 1 71 ? -2.478 -0.898 -19.065 1.00 92.69 71 GLY A CA 1
ATOM 576 C C . GLY A 1 71 ? -2.820 -0.169 -17.762 1.00 92.69 71 GLY A C 1
ATOM 577 O O . GLY A 1 71 ? -3.911 -0.387 -17.242 1.00 92.69 71 GLY A O 1
ATOM 578 N N . TRP A 1 72 ? -1.951 0.702 -17.235 1.00 92.06 72 TRP A N 1
ATOM 579 C CA . TRP A 1 72 ? -2.266 1.549 -16.076 1.00 92.06 72 TRP A CA 1
ATOM 580 C C . TRP A 1 72 ? -2.835 2.895 -16.541 1.00 92.06 72 TRP A C 1
ATOM 582 O O . TRP A 1 72 ? -2.063 3.762 -16.946 1.00 92.06 72 TRP A O 1
ATOM 592 N N . PRO A 1 73 ? -4.162 3.121 -16.538 1.00 88.94 73 PRO A N 1
ATOM 593 C CA . PRO A 1 73 ? -4.723 4.384 -17.000 1.00 88.94 73 PRO A CA 1
ATOM 594 C C . PRO A 1 73 ? -4.468 5.507 -15.991 1.00 88.94 73 PRO A C 1
ATOM 596 O O . PRO A 1 73 ? -4.491 5.293 -14.778 1.00 88.94 73 PRO A O 1
ATOM 599 N N . LEU A 1 74 ? -4.312 6.731 -16.493 1.00 88.81 74 LEU A N 1
ATOM 600 C CA . LEU A 1 74 ? -4.463 7.915 -15.657 1.00 88.81 74 LEU A CA 1
ATOM 601 C C . LEU A 1 74 ? -5.961 8.147 -15.417 1.00 88.81 74 LEU A C 1
ATOM 603 O O . LEU A 1 74 ? -6.746 8.204 -16.362 1.00 88.81 74 LEU A O 1
ATOM 607 N N . GLY A 1 75 ? -6.366 8.276 -14.158 1.00 90.06 75 GLY A N 1
ATOM 608 C CA . GLY A 1 75 ? -7.766 8.458 -13.783 1.00 90.06 75 GLY A CA 1
ATOM 609 C C . GLY A 1 75 ? -7.909 9.201 -12.463 1.00 90.06 75 GLY A C 1
ATOM 610 O O . GLY A 1 75 ? -6.929 9.420 -11.746 1.00 90.06 75 GLY A O 1
ATOM 611 N N . LEU A 1 76 ? -9.133 9.612 -12.132 1.00 92.00 76 LEU A N 1
ATOM 612 C CA . LEU A 1 76 ? -9.401 10.247 -10.848 1.00 92.00 76 LEU A CA 1
ATOM 613 C C . LEU A 1 76 ? -9.673 9.171 -9.800 1.00 92.00 76 LEU A C 1
ATOM 615 O O . LEU A 1 76 ? -10.379 8.199 -10.047 1.00 92.00 76 LEU A O 1
ATOM 619 N N . LEU A 1 77 ? -9.178 9.387 -8.581 1.00 88.94 77 LEU A N 1
ATOM 620 C CA . LEU A 1 77 ? -9.380 8.447 -7.476 1.00 88.94 77 LEU A CA 1
ATOM 621 C C . LEU A 1 77 ? -10.873 8.141 -7.227 1.00 88.94 77 LEU A C 1
ATOM 623 O O . LEU A 1 77 ? -11.239 7.005 -6.947 1.00 88.94 77 LEU A O 1
ATOM 627 N N . LYS A 1 78 ? -11.751 9.137 -7.399 1.00 90.12 78 LYS A N 1
ATOM 628 C CA . LYS A 1 78 ? -13.210 8.986 -7.251 1.00 90.12 78 LYS A CA 1
ATOM 629 C C . LYS A 1 78 ? -13.849 8.012 -8.254 1.00 90.12 78 LYS A C 1
ATOM 631 O O . LYS A 1 78 ? -14.974 7.584 -8.026 1.00 90.12 78 LYS A O 1
ATOM 636 N N . ASP A 1 79 ? -13.167 7.712 -9.360 1.00 91.56 79 ASP A N 1
ATOM 637 C CA . ASP A 1 79 ? -13.686 6.827 -10.406 1.00 91.56 79 ASP A CA 1
ATOM 638 C C . ASP A 1 79 ? -13.468 5.348 -10.037 1.00 91.56 79 ASP A C 1
ATOM 640 O O . ASP A 1 79 ? -14.127 4.470 -10.587 1.00 91.56 79 ASP A O 1
ATOM 644 N N . ILE A 1 80 ? -12.568 5.073 -9.082 1.00 89.38 80 ILE A N 1
ATOM 645 C CA . ILE A 1 80 ? -12.206 3.718 -8.642 1.00 89.38 80 ILE A CA 1
ATOM 646 C C . ILE A 1 80 ? -12.567 3.428 -7.180 1.00 89.38 80 ILE A C 1
ATOM 648 O O . ILE A 1 80 ? -12.630 2.261 -6.797 1.00 89.38 80 ILE A O 1
ATOM 652 N N . ILE A 1 81 ? -12.817 4.455 -6.357 1.00 89.88 81 ILE A N 1
ATOM 653 C CA . ILE A 1 81 ? -13.251 4.287 -4.965 1.00 89.88 81 ILE A CA 1
ATOM 654 C C . ILE A 1 81 ? -14.391 5.232 -4.586 1.00 89.88 81 ILE A C 1
ATOM 656 O O . ILE A 1 81 ? -14.449 6.388 -5.006 1.00 89.88 81 ILE A O 1
ATOM 660 N N . VAL A 1 82 ? -15.263 4.754 -3.696 1.00 88.81 82 VAL A N 1
ATOM 661 C CA . VAL A 1 82 ? -16.276 5.582 -3.035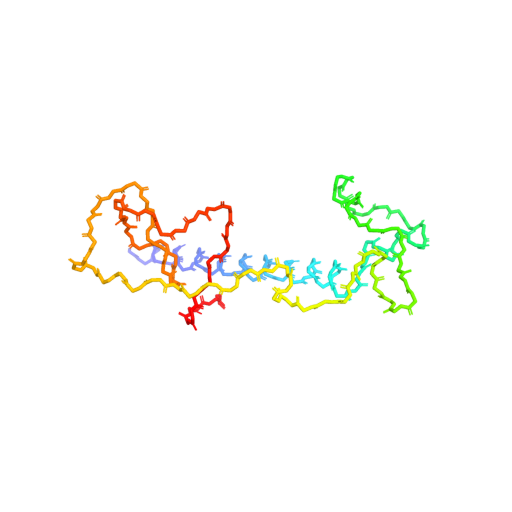 1.00 88.81 82 VAL A CA 1
ATOM 662 C C . VAL A 1 82 ? -15.703 6.103 -1.722 1.00 88.81 82 VAL A C 1
ATOM 664 O O . VAL A 1 82 ? -15.396 5.333 -0.813 1.00 88.81 82 VAL A O 1
ATOM 667 N N . LEU A 1 83 ? -15.580 7.425 -1.603 1.00 88.00 83 LEU A N 1
ATOM 668 C CA . LEU A 1 83 ? -15.234 8.067 -0.338 1.00 88.00 83 LEU A CA 1
ATOM 669 C C . LEU A 1 83 ? -16.494 8.213 0.517 1.00 88.00 83 LEU A C 1
ATOM 671 O O . LEU A 1 83 ? -17.368 9.026 0.221 1.00 88.00 83 LEU A O 1
ATOM 675 N N . GLN A 1 84 ? -16.574 7.438 1.594 1.00 88.19 84 GLN A N 1
ATOM 676 C CA . GLN A 1 84 ? -17.690 7.476 2.530 1.00 88.19 84 GLN A CA 1
ATOM 677 C C . GLN A 1 84 ? -17.253 8.081 3.868 1.00 88.19 84 GLN A C 1
ATOM 679 O O . GLN A 1 84 ? -16.287 7.633 4.486 1.00 88.19 84 GLN A O 1
ATOM 684 N N . ARG A 1 85 ? -17.985 9.097 4.345 1.00 88.06 85 ARG A N 1
ATOM 685 C CA . ARG A 1 85 ? -17.798 9.618 5.706 1.00 88.06 85 ARG A CA 1
ATOM 686 C C . ARG A 1 85 ? -18.225 8.548 6.713 1.00 88.06 85 ARG A C 1
ATOM 688 O O . ARG A 1 85 ? -19.261 7.911 6.541 1.00 88.06 85 ARG A O 1
ATOM 695 N N . GLY A 1 86 ? -17.457 8.410 7.792 1.00 88.38 86 GLY A N 1
ATOM 696 C CA . GLY A 1 86 ? -17.858 7.602 8.941 1.00 88.38 86 GLY A CA 1
ATOM 697 C C . GLY A 1 86 ? -19.171 8.077 9.578 1.00 88.38 86 GLY A C 1
ATOM 698 O O . GLY A 1 86 ? -19.619 9.210 9.370 1.00 88.38 86 GLY A O 1
ATOM 699 N N . PHE A 1 87 ? -19.768 7.197 10.376 1.00 90.06 87 PHE A N 1
ATOM 700 C CA . PHE A 1 87 ? -21.002 7.459 11.112 1.00 90.06 87 PHE A CA 1
ATOM 701 C C . PHE A 1 87 ? -20.686 7.903 12.536 1.00 90.06 87 PHE A C 1
ATOM 703 O O . PHE A 1 87 ? -19.787 7.361 13.182 1.00 90.06 87 PHE A O 1
ATOM 710 N N . ASP A 1 88 ? -21.445 8.872 13.036 1.00 90.56 88 ASP A N 1
ATOM 711 C CA . ASP A 1 88 ? -21.292 9.325 14.411 1.00 90.56 88 ASP A CA 1
ATOM 712 C C . ASP A 1 88 ? -21.960 8.292 15.337 1.00 90.56 88 ASP A C 1
ATOM 714 O O . ASP A 1 88 ? -23.180 8.149 15.344 1.00 90.56 88 ASP A O 1
ATOM 718 N N . LEU A 1 89 ? -21.154 7.543 16.098 1.00 91.69 89 LEU A N 1
ATOM 719 C CA . LEU A 1 89 ? -21.624 6.519 17.040 1.00 91.69 89 LEU A CA 1
ATOM 720 C C . LEU A 1 89 ? -20.947 6.693 18.417 1.00 91.69 89 LEU A C 1
ATOM 722 O O . LEU A 1 89 ? -19.937 6.030 18.720 1.00 91.69 89 LEU A O 1
ATOM 726 N N . PRO A 1 90 ? -21.451 7.623 19.256 1.00 90.62 90 PRO A N 1
ATOM 727 C CA . PRO A 1 90 ? -20.919 7.854 20.597 1.00 90.62 90 PRO A CA 1
ATOM 728 C C . PRO A 1 90 ? -21.104 6.615 21.478 1.00 90.62 90 PRO A C 1
ATOM 730 O O . PRO A 1 90 ? -22.011 5.820 21.254 1.00 90.62 90 PRO A O 1
ATOM 733 N N . LYS A 1 91 ? -20.266 6.460 22.514 1.00 90.44 91 LYS A N 1
ATOM 734 C CA . LYS A 1 91 ? -20.302 5.285 23.408 1.00 90.44 91 LYS A CA 1
ATOM 735 C C . LYS A 1 91 ? -21.686 5.022 24.011 1.00 90.44 91 LYS A C 1
ATOM 737 O O . LYS A 1 91 ? -22.074 3.871 24.123 1.00 90.44 91 LYS A O 1
ATOM 742 N N . SER A 1 92 ? -22.429 6.075 24.352 1.00 93.69 92 SER A N 1
ATOM 743 C CA . SER A 1 92 ? -23.785 5.974 24.906 1.00 93.69 92 SER A CA 1
ATOM 744 C C . SER A 1 92 ? -24.823 5.412 23.930 1.00 93.69 92 SER A C 1
ATOM 746 O O . SER A 1 92 ? -25.855 4.927 24.375 1.00 93.69 92 SER A O 1
ATOM 748 N N . GLY A 1 93 ? -24.569 5.484 22.620 1.00 92.31 93 GLY A N 1
ATOM 749 C CA . GLY A 1 93 ? -25.443 4.938 21.578 1.00 92.31 93 GLY A CA 1
ATOM 750 C C . GLY A 1 93 ? -25.038 3.541 21.109 1.00 92.31 93 GLY A C 1
ATOM 751 O O . GLY A 1 93 ? -25.606 3.042 20.143 1.00 92.31 93 GLY A O 1
ATOM 752 N N . ARG A 1 94 ? -24.032 2.923 21.738 1.00 94.50 94 ARG A N 1
ATOM 753 C CA . ARG A 1 94 ? -23.566 1.586 21.369 1.00 94.50 94 ARG A CA 1
ATOM 754 C C . ARG A 1 94 ? -24.326 0.536 22.161 1.00 94.50 94 ARG A C 1
ATOM 756 O O . ARG A 1 94 ? -24.424 0.605 23.381 1.00 94.50 94 ARG A O 1
ATOM 763 N N . THR A 1 95 ? -24.806 -0.458 21.436 1.00 96.75 95 THR A N 1
ATOM 764 C CA . THR A 1 95 ? -25.291 -1.729 21.977 1.00 96.75 95 THR A CA 1
ATOM 765 C C . THR A 1 95 ? -24.337 -2.812 21.524 1.00 96.75 95 THR A C 1
ATOM 767 O O . THR A 1 95 ? -24.150 -2.930 20.312 1.00 96.75 95 THR A O 1
ATOM 770 N N . ASP A 1 96 ? -23.750 -3.556 22.461 1.00 95.69 96 ASP A N 1
ATOM 771 C CA . ASP A 1 96 ? -22.816 -4.642 22.158 1.00 95.69 96 ASP A CA 1
ATOM 772 C C . ASP A 1 96 ? -23.434 -5.638 21.168 1.00 95.69 96 ASP A C 1
ATOM 774 O O . ASP A 1 96 ? -24.622 -5.963 21.232 1.00 95.69 96 ASP A O 1
ATOM 778 N N . GLY A 1 97 ? -22.615 -6.102 20.233 1.00 95.88 97 GLY A N 1
ATOM 779 C CA . GLY A 1 97 ? -23.012 -7.063 19.213 1.00 95.88 97 GLY A CA 1
ATOM 780 C C . GLY A 1 97 ? -21.813 -7.585 18.437 1.00 95.88 97 GLY A C 1
ATOM 781 O O . GLY A 1 97 ? -20.674 -7.465 18.893 1.00 95.88 97 GLY A O 1
ATOM 782 N N . ASP A 1 98 ? -22.069 -8.142 17.259 1.00 95.81 98 ASP A N 1
ATOM 783 C CA . ASP A 1 98 ? -21.053 -8.881 16.502 1.00 95.81 98 ASP A CA 1
ATOM 784 C C . ASP A 1 98 ? -20.214 -7.999 15.564 1.00 95.81 98 ASP A C 1
ATOM 786 O O . ASP A 1 98 ? -19.187 -8.444 15.048 1.00 95.81 98 ASP A O 1
ATOM 790 N N . TYR A 1 99 ? -20.606 -6.739 15.334 1.00 94.62 99 TYR A N 1
ATOM 791 C CA . TYR A 1 99 ? -19.925 -5.877 14.368 1.00 94.62 99 TYR A CA 1
ATOM 792 C C . TYR A 1 99 ? -18.903 -4.956 15.039 1.00 94.62 99 TYR A C 1
ATOM 794 O O . TYR A 1 99 ? -19.260 -4.198 15.940 1.00 94.62 99 TYR A O 1
ATOM 802 N N . PRO A 1 100 ? -17.630 -4.947 14.607 1.00 92.88 100 PRO A N 1
ATOM 803 C CA . PRO A 1 100 ? -16.626 -4.067 15.188 1.00 92.88 100 PRO A CA 1
ATOM 804 C C . PRO A 1 100 ? -16.891 -2.602 14.826 1.00 92.88 100 PRO A C 1
ATOM 806 O O . PRO A 1 100 ? -17.143 -2.257 13.670 1.00 92.88 100 PRO A O 1
ATOM 809 N N . VAL A 1 101 ? -16.757 -1.711 15.807 1.00 92.38 101 VAL A N 1
ATOM 810 C CA . VAL A 1 101 ? -16.775 -0.264 15.570 1.00 92.38 101 VAL A CA 1
ATOM 811 C C . VAL A 1 101 ? -15.366 0.177 15.196 1.00 92.38 101 VAL A C 1
ATOM 813 O O . VAL A 1 101 ? -14.454 0.115 16.018 1.00 92.38 101 VAL A O 1
ATOM 816 N N . ILE A 1 102 ? -15.180 0.643 13.963 1.00 90.31 102 ILE A N 1
ATOM 817 C CA . ILE A 1 102 ? -13.878 1.110 13.475 1.00 90.31 102 ILE A CA 1
ATOM 818 C C . ILE A 1 102 ? -13.744 2.616 13.710 1.00 90.31 102 ILE A C 1
ATOM 820 O O . ILE A 1 102 ? -14.493 3.418 13.155 1.00 90.31 102 ILE A O 1
ATOM 824 N N . ALA A 1 103 ? -12.782 3.001 14.543 1.00 87.38 103 ALA A N 1
ATOM 825 C CA . ALA A 1 103 ? -12.382 4.382 14.775 1.00 87.38 103 ALA A CA 1
ATOM 826 C C . ALA A 1 103 ? -11.056 4.692 14.059 1.00 87.38 103 ALA A C 1
ATOM 828 O O . ALA A 1 103 ? -10.386 3.803 13.536 1.00 87.38 103 ALA A O 1
ATOM 829 N N . ALA A 1 104 ? -10.637 5.960 14.084 1.00 81.75 104 ALA A N 1
ATOM 830 C CA . ALA A 1 104 ? -9.362 6.396 13.502 1.00 81.75 104 ALA A CA 1
ATOM 831 C C . ALA A 1 104 ? -8.137 5.634 14.048 1.00 81.75 104 ALA A C 1
ATOM 833 O O . ALA A 1 104 ? -7.144 5.491 13.346 1.00 81.75 104 ALA A O 1
ATOM 834 N N . SER A 1 105 ? -8.218 5.139 15.286 1.00 81.88 105 SER A N 1
ATOM 835 C CA . SER A 1 105 ? -7.169 4.372 15.966 1.00 81.88 105 SER A CA 1
ATOM 836 C C . SER A 1 105 ? -7.365 2.851 15.880 1.00 81.88 105 SER A C 1
ATOM 838 O O . SER A 1 105 ? -6.779 2.119 16.672 1.00 81.88 105 SER A O 1
ATOM 840 N N . GLY A 1 106 ? -8.238 2.369 14.992 1.00 85.25 106 GLY A N 1
ATOM 841 C CA . GLY A 1 106 ? -8.605 0.956 14.887 1.00 85.25 106 GLY A CA 1
ATOM 842 C C . GLY A 1 106 ? -9.898 0.604 15.626 1.00 85.25 106 GLY A C 1
ATOM 843 O O . GLY A 1 106 ? -10.777 1.447 15.819 1.00 85.25 106 GLY A O 1
ATOM 844 N N . VAL A 1 107 ? -10.041 -0.668 16.001 1.00 90.00 107 VAL A N 1
ATOM 845 C CA . VAL A 1 107 ? -11.274 -1.209 16.599 1.00 90.00 107 VAL A CA 1
ATOM 846 C C . VAL A 1 107 ? -11.526 -0.599 17.983 1.00 90.00 107 VAL A C 1
ATOM 848 O O . VAL A 1 107 ? -10.638 -0.557 18.831 1.00 90.00 107 VAL A O 1
ATOM 851 N N . ASN A 1 108 ? -12.752 -0.136 18.225 1.00 91.12 108 ASN A N 1
ATOM 852 C CA . ASN A 1 108 ? -13.168 0.534 19.455 1.00 91.12 108 ASN A CA 1
ATOM 853 C C . ASN A 1 108 ? -14.542 0.019 19.919 1.00 91.12 108 ASN A C 1
ATOM 855 O O . ASN A 1 108 ? -15.542 0.737 19.871 1.00 91.12 108 ASN A O 1
ATOM 859 N N . GLY A 1 109 ? -14.571 -1.233 20.380 1.00 92.75 109 GLY A N 1
ATOM 860 C CA . GLY A 1 109 ? -15.786 -1.926 20.816 1.00 92.75 109 GLY A CA 1
ATOM 861 C C . GLY A 1 109 ? -16.587 -2.518 19.658 1.00 92.75 109 GLY A C 1
ATOM 862 O O . GLY A 1 109 ? -16.101 -2.588 18.524 1.00 92.75 109 GLY A O 1
ATOM 863 N N . THR A 1 110 ? -17.815 -2.940 19.951 1.00 95.56 110 THR A N 1
ATOM 864 C CA . THR A 1 110 ? -18.715 -3.548 18.969 1.00 95.56 110 THR A CA 1
ATOM 865 C C . THR A 1 110 ? -20.089 -2.886 18.955 1.00 95.56 110 THR A C 1
ATOM 867 O O . THR A 1 110 ? -20.417 -2.055 19.806 1.00 95.56 110 THR A O 1
ATOM 870 N N . HIS A 1 111 ? -20.864 -3.201 17.922 1.00 96.56 111 HIS A N 1
ATOM 871 C CA . HIS A 1 111 ? -22.239 -2.782 17.769 1.00 96.56 111 HIS A CA 1
ATOM 872 C C . HIS A 1 111 ? -23.100 -3.897 17.163 1.00 96.56 111 HIS A C 1
ATOM 874 O O . HIS A 1 111 ? -22.613 -4.728 16.399 1.00 96.56 111 HIS A O 1
ATOM 880 N N . ILE A 1 112 ? -24.391 -3.902 17.487 1.00 97.06 112 ILE A N 1
ATOM 881 C CA . ILE A 1 112 ? -25.372 -4.848 16.944 1.00 97.06 112 ILE A CA 1
ATOM 882 C C . ILE A 1 112 ? -25.724 -4.596 15.471 1.00 97.06 112 ILE A C 1
ATOM 884 O O . ILE A 1 112 ? -26.162 -5.515 14.789 1.00 97.06 112 ILE A O 1
ATOM 888 N N . GLU A 1 113 ? -25.515 -3.381 14.952 1.00 94.94 113 GLU A N 1
ATOM 889 C CA . GLU A 1 113 ? -25.858 -3.021 13.571 1.00 94.94 113 GLU A CA 1
ATOM 890 C C . GLU A 1 113 ? -24.615 -2.643 12.749 1.00 94.94 113 GLU A C 1
ATOM 892 O O . GLU A 1 113 ? -23.826 -1.780 13.143 1.00 94.94 113 GLU A O 1
ATOM 897 N N . ALA A 1 114 ? -24.472 -3.242 11.564 1.00 92.94 114 ALA A N 1
ATOM 898 C CA . ALA A 1 114 ? -23.482 -2.839 10.571 1.00 92.94 114 ALA A CA 1
ATOM 899 C C . ALA A 1 114 ? -24.018 -1.700 9.689 1.00 92.94 114 ALA A C 1
ATOM 901 O O . ALA A 1 114 ? -25.110 -1.792 9.132 1.00 92.94 114 ALA A O 1
ATOM 902 N N . LYS A 1 115 ? -23.223 -0.638 9.505 1.00 91.00 115 LYS A N 1
ATOM 903 C CA . LYS A 1 115 ? -23.572 0.502 8.629 1.00 91.00 115 LYS A CA 1
ATOM 904 C C . LYS A 1 115 ? -22.902 0.470 7.253 1.00 91.00 115 LYS A C 1
ATOM 906 O O . LYS A 1 115 ? -23.223 1.294 6.400 1.00 91.00 115 LYS A O 1
ATOM 911 N N . VAL A 1 116 ? -21.950 -0.436 7.043 1.00 88.88 116 VAL A N 1
ATOM 912 C CA . VAL A 1 116 ? -21.175 -0.559 5.800 1.00 88.88 116 VAL A CA 1
ATOM 913 C C . VAL A 1 116 ? -20.982 -2.037 5.495 1.00 88.88 116 VAL A C 1
ATOM 915 O O . VAL A 1 116 ? -20.703 -2.814 6.407 1.00 88.88 116 VAL A O 1
ATOM 918 N N . SER A 1 117 ? -21.115 -2.413 4.224 1.00 87.50 117 SER A N 1
ATOM 919 C CA . SER A 1 117 ? -20.760 -3.751 3.749 1.00 87.50 117 SER A CA 1
ATOM 920 C C . SER A 1 117 ? -19.328 -3.752 3.216 1.00 87.50 117 SER A C 1
ATOM 922 O O . SER A 1 117 ? -18.903 -2.786 2.584 1.00 87.50 117 SER A O 1
ATOM 924 N N . GLY A 1 118 ? -18.576 -4.814 3.500 1.00 83.00 118 GLY A N 1
ATOM 925 C CA . GLY A 1 118 ? -17.221 -4.988 2.981 1.00 83.00 118 GLY A CA 1
ATOM 926 C C . GLY A 1 118 ? -17.198 -5.521 1.539 1.00 83.00 118 GLY A C 1
ATOM 927 O O . GLY A 1 118 ? -18.228 -5.965 1.031 1.00 83.00 118 GLY A O 1
ATOM 928 N N . PRO A 1 119 ? -16.017 -5.545 0.895 1.00 86.88 119 PRO A N 1
ATOM 929 C CA . PRO A 1 119 ? -14.731 -5.063 1.404 1.00 86.88 119 PRO A CA 1
ATOM 930 C C . PRO A 1 119 ? -14.606 -3.531 1.336 1.00 86.88 119 PRO A C 1
ATOM 932 O O . PRO A 1 119 ? -15.144 -2.888 0.441 1.00 86.88 119 PRO A O 1
ATOM 935 N N . GLY A 1 120 ? -13.863 -2.941 2.274 1.00 86.50 120 GLY A N 1
ATOM 936 C CA . GLY A 1 120 ? -13.588 -1.505 2.301 1.00 86.50 120 GLY A CA 1
ATOM 937 C C . GLY A 1 120 ? -12.393 -1.176 3.191 1.00 86.50 120 GLY A C 1
ATOM 938 O O . GLY A 1 120 ? -12.073 -1.925 4.113 1.00 86.50 120 GLY A O 1
ATOM 939 N N . VAL A 1 121 ? -11.726 -0.057 2.910 1.00 87.00 121 VAL A N 1
ATOM 940 C CA . VAL A 1 121 ? -10.616 0.454 3.724 1.00 87.00 121 VAL A CA 1
ATOM 941 C C . VAL A 1 121 ? -11.131 1.615 4.566 1.00 87.00 121 VAL A C 1
ATOM 943 O O . VAL A 1 121 ? -11.654 2.591 4.033 1.00 87.00 121 VAL A O 1
ATOM 946 N N . ALA A 1 122 ? -10.978 1.515 5.884 1.00 85.75 122 ALA A N 1
ATOM 947 C CA . ALA A 1 122 ? -11.278 2.604 6.802 1.00 85.75 122 ALA A CA 1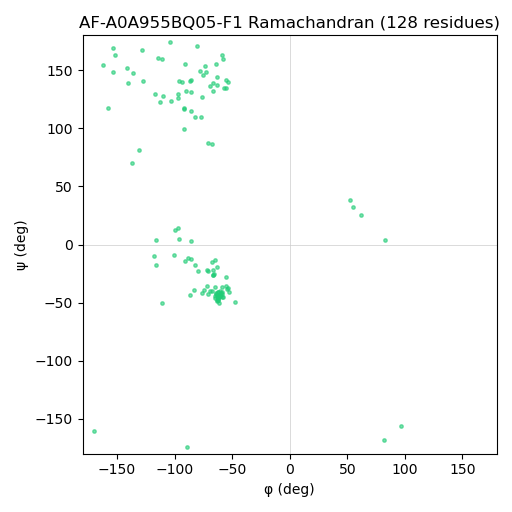
ATOM 948 C C . ALA A 1 122 ? -9.991 3.360 7.137 1.00 85.75 122 ALA A C 1
ATOM 950 O O . ALA A 1 122 ? -8.994 2.758 7.530 1.00 85.75 122 ALA A O 1
ATOM 951 N N . THR A 1 123 ? -10.027 4.683 7.010 1.00 82.62 123 THR A N 1
ATOM 952 C CA . THR A 1 123 ? -8.923 5.563 7.400 1.00 82.62 123 THR A CA 1
ATOM 953 C C . THR A 1 123 ? -9.432 6.662 8.328 1.00 82.62 123 THR A C 1
ATOM 955 O O . THR A 1 123 ? -10.548 7.166 8.179 1.00 82.62 123 THR A O 1
ATOM 958 N N . GLY A 1 124 ? -8.639 6.995 9.344 1.00 75.94 124 GLY A N 1
ATOM 959 C CA . GLY A 1 124 ? -8.958 8.045 10.302 1.00 75.94 124 GLY A CA 1
ATOM 960 C C . GLY A 1 124 ? -8.755 9.443 9.718 1.00 75.94 124 GLY A C 1
ATOM 961 O O . GLY A 1 124 ? -7.820 9.682 8.966 1.00 75.94 124 GLY A O 1
ATOM 962 N N . ARG A 1 125 ? -9.589 10.409 10.129 1.00 68.19 125 ARG A N 1
ATOM 963 C CA . ARG A 1 125 ? -9.391 11.842 9.812 1.00 68.19 125 ARG A CA 1
ATOM 964 C C . ARG A 1 125 ? -8.145 12.432 10.494 1.00 68.19 125 ARG A C 1
ATOM 966 O O . ARG A 1 125 ? -7.604 13.429 10.033 1.00 68.19 125 ARG A O 1
ATOM 973 N N . SER A 1 126 ? -7.741 11.847 11.618 1.00 58.28 126 SER A N 1
ATOM 974 C CA . SER A 1 126 ? -6.521 12.155 12.361 1.00 58.28 126 SER A CA 1
ATOM 975 C C . SER A 1 126 ? -6.185 10.938 13.218 1.00 58.28 126 SER A C 1
ATOM 977 O O . SER A 1 126 ? -6.989 10.515 14.051 1.00 58.28 126 SER A O 1
ATOM 979 N N . GLY A 1 127 ? -5.030 10.348 12.953 1.00 49.50 127 GLY A N 1
ATOM 980 C CA . GLY A 1 127 ? -4.414 9.268 13.706 1.00 49.50 127 GLY A CA 1
ATOM 981 C C . GLY A 1 127 ? -2.910 9.362 13.481 1.00 49.50 127 GLY A C 1
ATOM 982 O O . GLY A 1 127 ? -2.479 9.821 12.424 1.00 49.50 127 GLY A O 1
ATOM 983 N N . ILE A 1 128 ? -2.124 8.972 14.483 1.00 45.50 128 ILE A N 1
ATOM 984 C CA . ILE A 1 128 ? -0.682 8.768 14.341 1.00 45.50 128 ILE A CA 1
ATOM 985 C C . ILE A 1 128 ? -0.533 7.546 13.429 1.00 45.50 128 ILE A C 1
ATOM 987 O O . ILE A 1 128 ? -0.552 6.405 13.884 1.00 45.50 128 ILE A O 1
ATOM 991 N N . LEU A 1 129 ? -0.543 7.773 12.119 1.00 42.31 129 LEU A N 1
ATOM 992 C CA . LEU A 1 129 ? -0.070 6.800 11.148 1.00 42.31 129 LEU A CA 1
ATOM 993 C C . LEU A 1 129 ? 1.447 6.748 11.315 1.00 42.31 129 LEU A C 1
ATOM 995 O O . LEU A 1 129 ? 2.118 7.511 10.640 1.00 42.31 129 LEU A O 1
ATOM 999 N N . GLY A 1 130 ? 1.932 5.899 12.229 1.00 40.94 130 GLY A N 1
ATOM 1000 C CA . GLY A 1 130 ? 3.364 5.617 12.407 1.00 40.94 130 GLY A CA 1
ATOM 1001 C C . GLY A 1 130 ? 4.183 6.815 12.854 1.00 40.94 130 GLY A C 1
ATOM 1002 O O . GLY A 1 130 ? 4.577 7.618 11.987 1.00 40.94 130 GLY A O 1
#

Foldseek 3Di:
DVVVVVVVVVVVVVVVVVVVVVVVVVVVVCCCVPVVVVLLVCLCVVHDDPDDPVVSVVFANHADPVRHGPPDDDDDPVVVDDDDDDDDQDPVNADADDAFDQEQAGTDGHHNDDPDDDDDDDHYPDDPPD

pLDDT: mean 90.52, std 10.82, range [40.94, 98.0]

Mean predicted aligned error: 7.5 Å

Sequence (130 aa):
MTALLSGLDDKIELNRRMNETLEAMARAIFKDWFVDFGPTRAKAESRPPYLAPHIWSLFPDRLDDEDKPEGWPLGLLKDIIVLQRGFDLPKSGRTDGDYPVIAASGVNGTHIEAKVSGPGVATGRSGILG

Solvent-accessible surface area (backbone atoms only — not comparable to full-atom values): 8328 Å² total; per-residue (Å²): 120,66,71,63,53,53,56,49,52,54,50,52,53,51,50,50,56,50,48,54,50,53,51,51,51,52,50,53,52,46,40,37,57,77,70,68,34,43,65,22,53,33,43,57,70,69,48,82,85,89,55,60,69,81,61,52,69,70,49,43,59,34,60,43,99,84,76,42,54,53,90,66,78,92,77,60,69,73,80,81,45,85,90,75,83,83,79,93,73,56,78,90,77,53,47,80,46,89,35,73,34,76,49,48,89,41,80,64,62,39,20,67,69,79,92,72,80,78,89,78,87,86,77,42,98,71,57,89,79,122

Secondary structure (DSSP, 8-state):
-HHHHHHHHHHHHHHHHHHHHHHHHHHHHHIIIIIS-HHHHHHHTTPPP-S-HHHHTTS-SSB-TTSSBTT-----GGGT----PPP---GGG----SEEEEETTEEEEEESS-SSPSS-----SS----